Protein AF-A0A925VKQ2-F1 (afdb_monomer)

Structure (mmCIF, N/CA/C/O backbone):
data_AF-A0A925VKQ2-F1
#
_entry.id   AF-A0A925VKQ2-F1
#
loop_
_atom_site.group_PDB
_atom_site.id
_atom_site.type_symbol
_atom_site.label_atom_id
_atom_site.label_alt_id
_atom_site.label_comp_id
_atom_site.label_asym_id
_atom_site.label_entity_id
_atom_site.label_seq_id
_atom_site.pdbx_PDB_ins_code
_atom_site.Cartn_x
_atom_site.Cartn_y
_atom_site.Cartn_z
_atom_site.occupancy
_atom_site.B_iso_or_equiv
_atom_site.auth_seq_id
_atom_site.auth_comp_id
_atom_site.auth_asym_id
_atom_site.auth_atom_id
_atom_site.pdbx_PDB_model_num
ATOM 1 N N . MET A 1 1 ? 18.510 -8.108 -2.020 1.00 63.81 1 MET A N 1
ATOM 2 C CA . MET A 1 1 ? 17.076 -8.189 -2.384 1.00 63.81 1 MET A CA 1
ATOM 3 C C . MET A 1 1 ? 16.923 -7.628 -3.788 1.00 63.81 1 MET A C 1
ATOM 5 O O . MET A 1 1 ? 17.502 -6.581 -4.050 1.00 63.81 1 MET A O 1
ATOM 9 N N . ALA A 1 2 ? 16.224 -8.313 -4.694 1.00 74.44 2 ALA A N 1
ATOM 10 C CA . ALA A 1 2 ? 15.979 -7.774 -6.032 1.00 74.44 2 ALA A CA 1
ATOM 11 C C . ALA A 1 2 ? 15.114 -6.504 -5.942 1.00 74.44 2 ALA A C 1
ATOM 13 O O . ALA A 1 2 ? 14.185 -6.443 -5.134 1.00 74.44 2 ALA A O 1
ATOM 14 N N . GLN A 1 3 ? 15.420 -5.487 -6.750 1.00 87.69 3 GLN A N 1
ATOM 15 C CA . GLN A 1 3 ? 14.632 -4.256 -6.786 1.00 87.69 3 GLN A CA 1
ATOM 16 C C . GLN A 1 3 ? 13.215 -4.567 -7.297 1.00 87.69 3 GLN A C 1
ATOM 18 O O . GLN A 1 3 ? 13.039 -5.140 -8.375 1.00 87.69 3 GLN A O 1
ATOM 23 N N . LYS A 1 4 ? 12.187 -4.180 -6.531 1.00 90.12 4 LYS A N 1
ATOM 24 C CA . LYS A 1 4 ? 10.787 -4.334 -6.951 1.00 90.12 4 LYS A CA 1
ATOM 25 C C . LYS A 1 4 ? 10.563 -3.592 -8.276 1.00 90.12 4 LYS A C 1
ATOM 27 O O . LYS A 1 4 ? 11.000 -2.453 -8.430 1.00 90.12 4 LYS A O 1
ATOM 32 N N . ASN A 1 5 ? 9.855 -4.228 -9.211 1.00 93.38 5 ASN A N 1
ATOM 33 C CA . ASN A 1 5 ? 9.539 -3.687 -10.541 1.00 93.38 5 ASN A CA 1
ATOM 34 C C . ASN A 1 5 ? 10.776 -3.407 -11.429 1.00 93.38 5 ASN A C 1
ATOM 36 O O . ASN A 1 5 ? 10.767 -2.464 -12.223 1.00 93.38 5 ASN A O 1
ATOM 40 N N . ALA A 1 6 ? 11.843 -4.205 -11.297 1.00 94.25 6 ALA A N 1
ATOM 41 C CA . ALA A 1 6 ? 13.041 -4.097 -12.141 1.00 94.25 6 ALA A CA 1
ATOM 42 C C . ALA A 1 6 ? 12.852 -4.628 -13.576 1.00 94.25 6 ALA A C 1
ATOM 44 O O . ALA A 1 6 ? 13.608 -4.252 -14.468 1.00 94.25 6 ALA A O 1
ATOM 45 N N . HIS A 1 7 ? 11.839 -5.465 -13.815 1.00 95.62 7 HIS A N 1
ATOM 46 C CA . HIS A 1 7 ? 11.599 -6.127 -15.100 1.00 95.62 7 HIS A CA 1
ATOM 47 C C . HIS A 1 7 ? 10.235 -5.763 -15.687 1.00 95.62 7 HIS A C 1
ATOM 49 O O . HIS A 1 7 ? 9.283 -5.474 -14.958 1.00 95.62 7 HIS A O 1
ATOM 55 N N . CYS A 1 8 ? 10.140 -5.802 -17.014 1.00 95.88 8 CYS A N 1
ATOM 56 C CA . CYS A 1 8 ? 8.891 -5.631 -17.739 1.00 95.88 8 CYS A CA 1
ATOM 57 C C . CYS A 1 8 ? 7.932 -6.789 -17.436 1.00 95.88 8 CYS A C 1
ATOM 59 O O . CYS A 1 8 ? 8.259 -7.947 -17.687 1.00 95.88 8 CYS A O 1
ATOM 61 N N . SER A 1 9 ? 6.721 -6.481 -16.968 1.00 94.75 9 SER A N 1
ATOM 62 C CA . SER A 1 9 ? 5.682 -7.484 -16.690 1.00 94.75 9 SER A CA 1
ATOM 63 C C . SER A 1 9 ? 5.146 -8.184 -17.944 1.00 94.75 9 SER A C 1
ATOM 65 O O . SER A 1 9 ? 4.482 -9.205 -17.819 1.00 94.75 9 SER A O 1
ATOM 67 N N . TYR A 1 10 ? 5.416 -7.641 -19.136 1.00 97.25 10 TYR A N 1
ATOM 68 C CA . TYR A 1 10 ? 4.975 -8.217 -20.408 1.00 97.25 10 TYR A CA 1
ATOM 69 C C . TYR A 1 10 ? 5.978 -9.220 -20.994 1.00 97.25 10 TYR A C 1
ATOM 71 O O . TYR A 1 10 ? 5.558 -10.207 -21.582 1.00 97.25 10 TYR A O 1
ATOM 79 N N . CYS A 1 11 ? 7.292 -8.975 -20.875 1.00 97.75 11 CYS A N 1
ATOM 80 C CA . CYS A 1 11 ? 8.316 -9.804 -21.538 1.00 97.75 11 CYS A CA 1
ATOM 81 C C . CYS A 1 11 ? 9.523 -10.196 -20.667 1.00 97.75 11 CYS A C 1
ATOM 83 O O . CYS A 1 11 ? 10.428 -10.863 -21.156 1.00 97.75 11 CYS A O 1
ATOM 85 N N . GLY A 1 12 ? 9.597 -9.762 -19.407 1.00 96.62 12 GLY A N 1
ATOM 86 C CA . GLY A 1 12 ? 10.695 -10.093 -18.490 1.00 96.62 12 GLY A CA 1
ATOM 87 C C . GLY A 1 12 ? 12.007 -9.325 -18.710 1.00 96.62 12 GLY A C 1
ATOM 88 O O . GLY A 1 12 ? 12.888 -9.377 -17.850 1.00 96.62 12 GLY A O 1
ATOM 89 N N . ALA A 1 13 ? 12.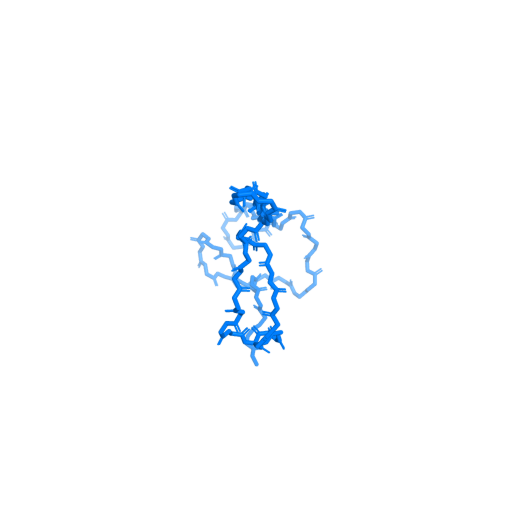146 -8.5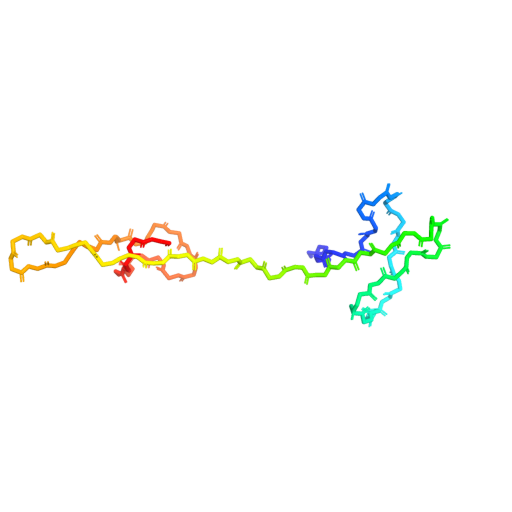62 -19.801 1.00 97.25 13 ALA A N 1
ATOM 90 C CA . ALA A 1 13 ? 13.342 -7.755 -20.047 1.00 97.25 13 ALA A CA 1
ATOM 91 C C . ALA A 1 13 ? 13.577 -6.738 -18.907 1.00 97.25 13 ALA A C 1
ATOM 93 O O . ALA A 1 13 ? 12.610 -6.137 -18.420 1.00 97.25 13 ALA A O 1
ATOM 94 N N . PRO A 1 14 ? 14.832 -6.529 -18.467 1.00 95.88 14 PRO A N 1
ATOM 95 C CA . PRO A 1 14 ? 15.139 -5.541 -17.439 1.00 95.88 14 PRO A CA 1
ATOM 96 C C . PRO A 1 14 ? 14.856 -4.121 -17.946 1.00 95.88 14 PRO A C 1
ATOM 98 O O . PRO A 1 14 ? 15.112 -3.793 -19.105 1.00 95.88 14 PRO A O 1
ATOM 101 N N . PHE A 1 15 ? 14.340 -3.260 -17.071 1.00 95.19 15 PHE A N 1
ATOM 102 C CA . PHE A 1 15 ? 14.290 -1.823 -17.332 1.00 95.19 15 PHE A CA 1
ATOM 103 C C . PHE A 1 15 ? 15.660 -1.184 -17.081 1.00 95.19 15 PHE A C 1
ATOM 105 O O . PHE A 1 15 ? 16.443 -1.668 -16.264 1.00 95.19 15 PHE A O 1
ATOM 112 N N . ALA A 1 16 ? 15.927 -0.051 -17.737 1.00 91.38 16 ALA A N 1
ATOM 113 C CA . ALA A 1 16 ? 17.069 0.785 -17.384 1.00 91.38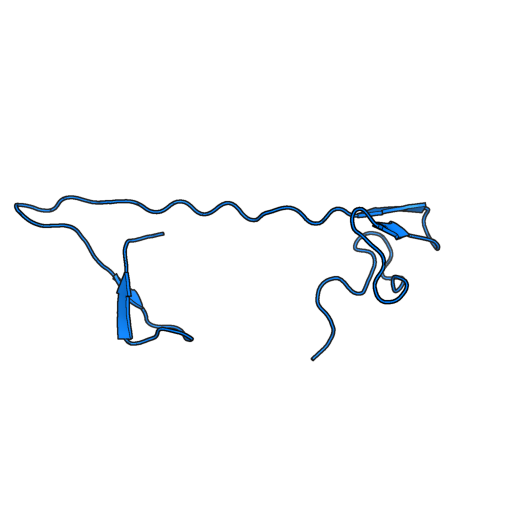 16 ALA A CA 1
ATOM 114 C C . ALA A 1 16 ? 16.971 1.235 -15.915 1.00 91.38 16 ALA A C 1
ATOM 116 O O . ALA A 1 16 ? 15.880 1.534 -15.409 1.00 91.38 16 ALA A O 1
ATOM 117 N N . ALA A 1 17 ? 18.117 1.289 -15.233 1.00 86.88 17 ALA A N 1
ATOM 118 C CA . ALA A 1 17 ? 18.185 1.750 -13.853 1.00 86.88 17 ALA A CA 1
ATOM 119 C C . ALA A 1 17 ? 17.575 3.158 -13.727 1.00 86.88 17 ALA A C 1
ATOM 121 O O . ALA A 1 17 ? 17.792 4.017 -14.577 1.00 86.88 17 ALA A O 1
ATOM 122 N N . ALA A 1 18 ? 16.789 3.376 -12.669 1.00 84.81 18 ALA A N 1
ATOM 123 C CA . ALA A 1 18 ? 16.139 4.655 -12.366 1.00 84.81 18 ALA A CA 1
ATOM 124 C C . ALA A 1 18 ? 15.212 5.238 -13.461 1.00 84.81 18 ALA A C 1
ATOM 126 O O . ALA A 1 18 ? 14.881 6.419 -13.401 1.00 84.81 18 ALA A O 1
ATOM 127 N N . ALA A 1 19 ? 14.721 4.434 -14.416 1.00 89.12 19 ALA A N 1
ATOM 128 C CA . ALA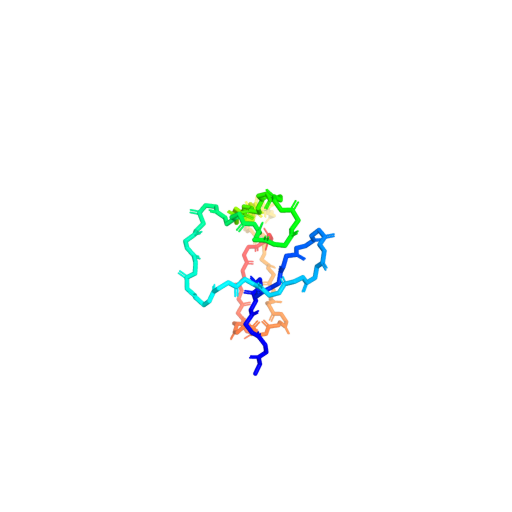 A 1 19 ? 13.735 4.911 -15.388 1.00 89.12 19 ALA A CA 1
ATOM 129 C C . ALA A 1 19 ? 12.484 5.496 -14.681 1.00 89.12 19 ALA A C 1
ATOM 131 O O . ALA A 1 19 ? 11.927 4.828 -13.790 1.00 89.12 19 ALA A O 1
ATOM 132 N N . PRO A 1 20 ? 12.024 6.709 -15.047 1.00 92.19 20 PRO A N 1
ATOM 133 C CA . PRO A 1 20 ? 10.839 7.314 -14.446 1.00 92.19 20 PRO A CA 1
ATOM 134 C C . PRO A 1 20 ? 9.576 6.547 -14.846 1.00 92.19 20 PRO A C 1
ATOM 136 O O . PRO A 1 20 ? 9.546 5.864 -15.869 1.00 92.19 20 PRO A O 1
ATOM 139 N N . TRP A 1 21 ? 8.530 6.640 -14.027 1.00 94.25 21 TRP A N 1
ATOM 140 C CA . TRP A 1 21 ? 7.215 6.103 -14.374 1.00 94.25 21 TRP A CA 1
ATOM 141 C C . TRP A 1 21 ? 6.390 7.152 -15.141 1.00 94.25 21 TRP A C 1
ATOM 143 O O . TRP A 1 21 ? 6.478 8.331 -14.801 1.00 94.25 21 TRP A O 1
ATOM 153 N N . PRO A 1 22 ? 5.555 6.742 -16.115 1.00 95.88 22 PRO A N 1
ATOM 154 C CA . PRO A 1 22 ? 5.443 5.386 -16.655 1.00 95.88 22 PRO A CA 1
ATOM 155 C C . PRO A 1 22 ? 6.668 4.977 -17.486 1.00 95.88 22 PRO A C 1
ATOM 157 O O . PRO A 1 22 ? 7.312 5.805 -18.122 1.00 95.88 22 PRO A O 1
ATOM 160 N N . ARG A 1 23 ? 6.986 3.678 -17.489 1.00 94.56 23 ARG A N 1
ATOM 161 C CA . ARG A 1 23 ? 8.172 3.126 -18.158 1.00 94.56 23 ARG A CA 1
ATOM 162 C C . ARG A 1 23 ? 7.785 2.453 -19.459 1.00 94.56 23 ARG A C 1
ATOM 164 O O . ARG A 1 23 ? 6.961 1.543 -19.444 1.00 94.56 23 ARG A O 1
ATOM 171 N N . ARG A 1 24 ? 8.436 2.816 -20.562 1.00 95.56 24 ARG A N 1
ATOM 172 C CA . ARG A 1 24 ? 8.332 2.077 -21.827 1.00 95.56 24 ARG A CA 1
ATOM 173 C C . ARG A 1 24 ? 9.454 1.043 -21.930 1.00 95.56 24 ARG A C 1
ATOM 175 O O . ARG A 1 24 ? 10.615 1.365 -21.697 1.00 95.56 24 ARG A O 1
ATOM 182 N N . CYS A 1 25 ? 9.120 -0.201 -22.260 1.00 96.50 25 CYS A N 1
ATOM 183 C CA . CYS A 1 25 ? 10.100 -1.270 -22.437 1.00 96.50 25 CYS A CA 1
ATOM 184 C C . CYS A 1 25 ? 10.814 -1.137 -23.790 1.00 96.50 25 CYS A C 1
ATOM 186 O O . CYS A 1 25 ? 10.159 -1.119 -24.829 1.00 96.50 25 CYS A O 1
ATOM 188 N N . ALA A 1 26 ? 12.149 -1.115 -23.787 1.00 96.06 26 ALA A N 1
ATOM 189 C CA . ALA A 1 26 ? 12.945 -1.060 -25.016 1.00 96.06 26 ALA A CA 1
ATOM 19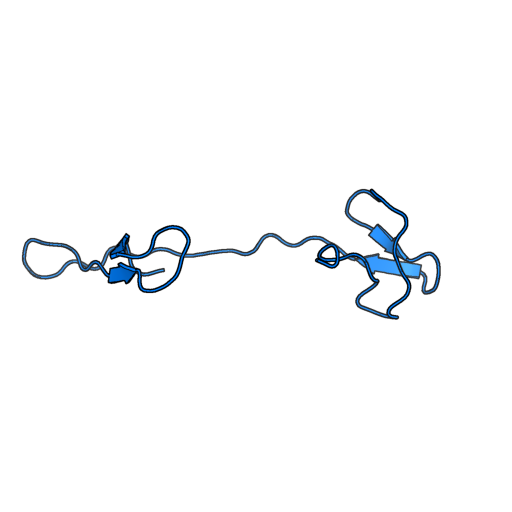0 C C . ALA A 1 26 ? 12.889 -2.360 -25.844 1.00 96.06 26 ALA A C 1
ATOM 192 O O . ALA A 1 26 ? 13.110 -2.315 -27.047 1.00 96.06 26 ALA A O 1
ATOM 193 N N . ALA A 1 27 ? 12.577 -3.503 -25.220 1.00 97.94 27 ALA A N 1
ATOM 194 C CA . ALA A 1 27 ? 12.544 -4.800 -25.899 1.00 97.94 27 ALA A CA 1
ATOM 195 C C . ALA A 1 27 ? 11.208 -5.083 -26.605 1.00 97.94 27 ALA A C 1
ATOM 197 O O . ALA A 1 27 ? 11.202 -5.567 -27.729 1.00 97.94 27 ALA A O 1
ATOM 198 N N . CYS A 1 28 ? 10.073 -4.802 -25.954 1.00 97.88 28 CYS A N 1
ATOM 199 C CA . CYS A 1 28 ? 8.746 -5.133 -26.495 1.00 97.88 28 CYS A CA 1
ATOM 200 C C . CYS A 1 28 ? 7.846 -3.916 -26.750 1.00 97.88 28 CYS A C 1
ATOM 202 O O . CYS A 1 28 ? 6.717 -4.073 -27.200 1.00 97.88 28 CYS A O 1
ATOM 204 N N . GLY A 1 29 ? 8.298 -2.702 -26.426 1.00 97.00 29 GLY A N 1
ATOM 205 C CA . GLY A 1 29 ? 7.567 -1.462 -26.694 1.00 97.00 29 GLY A CA 1
ATOM 206 C C . GLY A 1 29 ? 6.391 -1.152 -25.759 1.00 97.00 29 GLY A C 1
ATOM 207 O O . GLY A 1 29 ? 5.916 -0.015 -25.797 1.00 97.00 29 GLY A O 1
ATOM 208 N N . ASN A 1 30 ? 5.953 -2.098 -24.916 1.00 98.12 30 ASN A N 1
ATOM 209 C CA . ASN A 1 30 ? 4.854 -1.909 -23.959 1.00 98.12 30 ASN A CA 1
ATOM 210 C C . ASN A 1 30 ? 5.191 -0.896 -22.857 1.00 98.12 30 ASN A C 1
ATOM 212 O O . ASN A 1 30 ? 6.342 -0.785 -22.422 1.00 98.12 30 ASN A O 1
ATOM 216 N N . THR A 1 31 ? 4.160 -0.217 -22.354 1.00 96.94 31 THR A N 1
ATOM 217 C CA . THR A 1 31 ? 4.261 0.732 -21.239 1.00 96.94 31 THR A CA 1
ATOM 218 C C . THR A 1 31 ? 3.759 0.099 -19.943 1.00 96.94 31 THR A C 1
ATOM 220 O O . THR A 1 31 ? 2.661 -0.455 -19.883 1.00 96.94 31 THR A O 1
ATOM 223 N N . SER A 1 32 ? 4.558 0.200 -18.886 1.00 96.12 32 SER A N 1
ATOM 224 C CA . SER A 1 32 ? 4.203 -0.199 -17.527 1.00 96.12 32 SER A CA 1
ATOM 225 C C . SER A 1 32 ? 3.981 1.044 -16.662 1.00 96.12 32 SER A C 1
ATOM 227 O O . SER A 1 32 ? 4.750 2.005 -16.724 1.00 96.12 32 SER A O 1
ATOM 229 N N . TYR A 1 33 ? 2.956 1.001 -15.815 1.00 95.50 33 TYR A N 1
ATOM 230 C CA . TYR A 1 33 ? 2.594 2.063 -14.875 1.00 95.50 33 TYR A CA 1
ATOM 231 C C . TYR A 1 33 ? 2.798 1.575 -13.442 1.00 95.50 33 TYR A C 1
ATOM 233 O O . TYR A 1 33 ? 2.665 0.381 -13.164 1.00 95.50 33 TYR A O 1
ATOM 241 N N . LEU A 1 34 ? 3.104 2.495 -12.527 1.00 93.81 34 LEU A N 1
ATOM 242 C CA . LEU A 1 34 ? 3.061 2.208 -11.100 1.00 93.81 34 LEU A CA 1
ATOM 243 C C . LEU A 1 34 ? 1.709 2.664 -10.562 1.00 93.81 34 LEU A C 1
ATOM 245 O O . LEU A 1 34 ? 1.469 3.860 -10.414 1.00 93.81 34 LEU A O 1
ATOM 249 N N . ASN A 1 35 ? 0.836 1.702 -10.289 1.00 91.94 35 ASN A N 1
ATOM 250 C CA . ASN A 1 35 ? -0.496 1.996 -9.783 1.00 91.94 35 ASN A CA 1
ATOM 251 C C . ASN A 1 35 ? -0.463 2.141 -8.254 1.00 91.94 35 ASN A C 1
ATOM 253 O O . ASN A 1 35 ? 0.153 1.301 -7.585 1.00 91.94 35 ASN A O 1
ATOM 257 N N . PRO A 1 36 ? -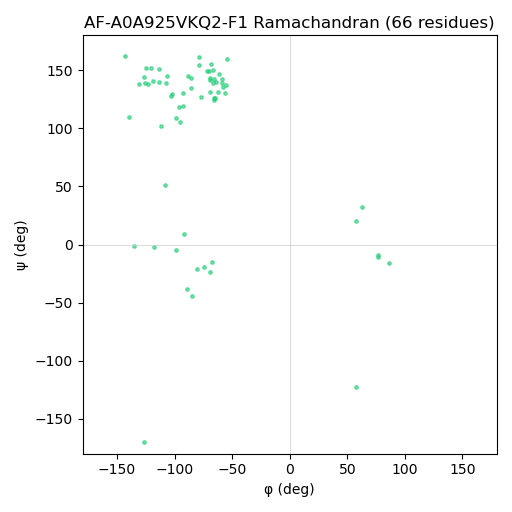1.120 3.166 -7.683 1.00 93.81 36 PRO A N 1
ATOM 258 C CA . PRO A 1 36 ? -1.358 3.210 -6.247 1.00 93.81 36 PRO A CA 1
ATOM 259 C C . PRO A 1 36 ? -2.210 2.005 -5.822 1.00 93.81 36 PRO A C 1
ATOM 261 O O . PRO A 1 36 ? -3.068 1.545 -6.575 1.00 93.81 36 PRO A O 1
ATOM 264 N N . LEU A 1 37 ? -1.972 1.495 -4.612 1.00 94.62 37 LEU A N 1
ATOM 265 C CA . LEU A 1 37 ? -2.798 0.448 -4.012 1.00 94.62 37 LEU A CA 1
ATOM 266 C C . LEU A 1 37 ? -3.795 1.104 -3.049 1.00 94.62 37 LEU A C 1
ATOM 268 O O . LEU A 1 37 ? -3.361 1.609 -2.011 1.00 94.62 37 LEU A O 1
ATOM 272 N N . PRO A 1 38 ? -5.098 1.143 -3.375 1.00 95.62 38 PRO A N 1
ATOM 273 C CA . PRO A 1 38 ? -6.097 1.679 -2.464 1.00 95.62 38 PRO A CA 1
ATOM 274 C C . PRO A 1 38 ? -6.267 0.753 -1.255 1.00 95.62 38 PRO A C 1
ATOM 276 O O . PRO A 1 38 ? -6.259 -0.470 -1.390 1.00 95.62 38 PRO A O 1
ATOM 279 N N . VAL A 1 39 ? -6.448 1.350 -0.079 1.00 96.69 39 VAL A N 1
ATOM 280 C CA . VAL A 1 39 ? -6.749 0.654 1.179 1.00 96.69 3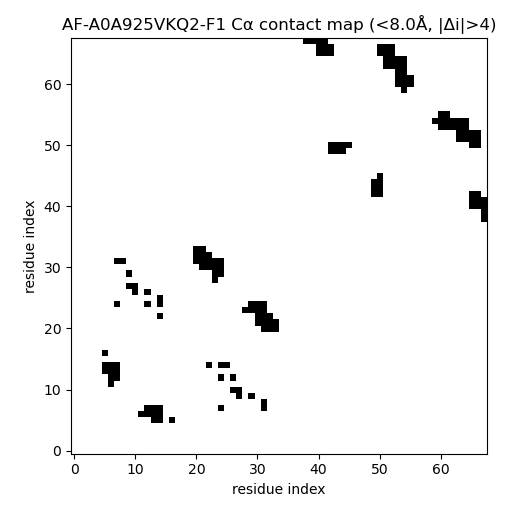9 VAL A CA 1
ATOM 281 C C . VAL A 1 39 ? -7.933 1.361 1.828 1.00 96.69 39 VAL A C 1
ATOM 283 O O . VAL A 1 39 ? -7.998 2.591 1.812 1.00 96.69 39 VAL A O 1
ATOM 286 N N . ALA A 1 40 ? -8.867 0.591 2.381 1.00 97.06 40 ALA A N 1
ATOM 287 C C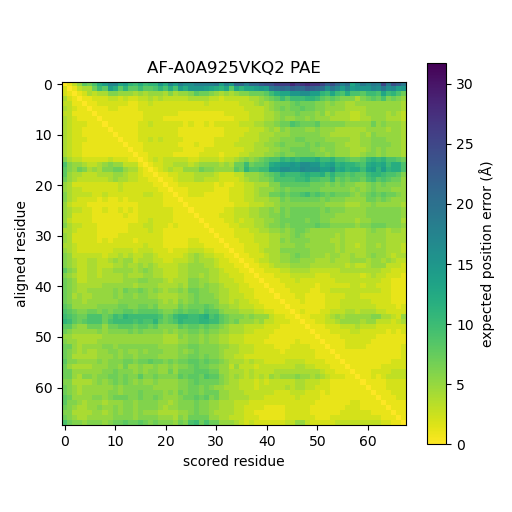A . ALA A 1 40 ? -10.009 1.104 3.125 1.00 97.06 40 ALA A CA 1
ATOM 288 C C . ALA A 1 40 ? -9.892 0.686 4.591 1.00 97.06 40 ALA A C 1
ATOM 290 O O . ALA A 1 40 ? -9.521 -0.445 4.883 1.00 97.06 40 ALA A O 1
ATOM 291 N N . VAL A 1 41 ? -10.237 1.597 5.496 1.00 97.69 41 VAL A N 1
ATOM 292 C CA . VAL A 1 41 ? -10.226 1.369 6.944 1.00 97.69 41 VAL A CA 1
ATOM 293 C C . VAL A 1 41 ? -11.621 1.652 7.479 1.00 97.69 41 VAL A C 1
ATOM 295 O O . VAL A 1 41 ? -12.251 2.626 7.064 1.00 97.69 41 VAL A O 1
ATOM 298 N N . VAL A 1 42 ? -12.111 0.811 8.391 1.00 97.75 42 VAL A N 1
ATOM 299 C CA . VAL A 1 42 ? -13.476 0.907 8.918 1.00 97.75 42 VAL A CA 1
ATOM 300 C C . VAL A 1 42 ? -13.497 1.139 10.427 1.00 97.75 42 VAL A C 1
ATOM 302 O O . VAL A 1 42 ? -12.726 0.555 11.185 1.00 97.75 42 VAL A O 1
ATOM 305 N N . LEU A 1 43 ? -14.429 1.983 10.870 1.00 97.81 43 LEU A N 1
ATOM 306 C CA . LEU A 1 43 ? -14.831 2.094 12.269 1.00 97.81 43 LEU A CA 1
ATOM 307 C C . LEU A 1 43 ? -16.074 1.227 12.473 1.00 97.81 43 LEU A C 1
ATOM 309 O O . LEU A 1 43 ? -17.102 1.482 11.851 1.00 97.81 43 LEU A O 1
ATOM 313 N N . VAL A 1 44 ? -15.983 0.212 13.333 1.00 98.06 44 VAL A N 1
ATOM 314 C CA . VAL A 1 44 ? -17.113 -0.672 13.662 1.00 98.06 44 VAL A CA 1
ATOM 315 C C . VAL A 1 44 ? -17.527 -0.424 15.114 1.00 98.06 44 VAL A C 1
ATOM 317 O O . VAL A 1 44 ? -16.828 -0.886 16.020 1.00 98.06 44 VAL A O 1
ATOM 320 N N . PRO A 1 45 ? -18.617 0.318 15.371 1.00 97.88 45 PRO A N 1
ATOM 321 C CA . PRO A 1 45 ? -19.110 0.544 16.725 1.00 97.88 45 PRO A CA 1
ATOM 322 C C . PRO A 1 45 ? -19.620 -0.756 17.361 1.00 97.88 45 PRO A C 1
ATOM 324 O O . PRO A 1 45 ? -20.304 -1.541 16.707 1.00 97.88 45 PRO A O 1
ATOM 327 N N . VAL A 1 46 ? -19.321 -0.975 18.643 1.00 97.50 46 VAL A N 1
ATOM 328 C CA . VAL A 1 46 ? -19.827 -2.111 19.433 1.00 97.50 46 VAL A CA 1
ATOM 329 C C . VAL A 1 46 ? -20.180 -1.614 20.833 1.00 97.50 46 VAL A C 1
ATOM 331 O O . VAL A 1 46 ? -19.298 -1.259 21.616 1.00 97.50 46 VAL A O 1
ATOM 334 N N . GLY A 1 47 ? -21.476 -1.568 21.156 1.00 96.25 47 GLY A N 1
ATOM 335 C CA . GLY A 1 47 ? -21.951 -0.945 22.395 1.00 96.25 47 GLY A CA 1
ATOM 336 C C . GLY A 1 47 ? -21.509 0.521 22.473 1.00 96.25 47 GLY A C 1
ATOM 337 O O . GLY A 1 47 ? -21.791 1.298 21.567 1.00 96.25 47 GLY A O 1
ATOM 338 N N . GLY A 1 48 ? -20.788 0.888 23.537 1.00 97.69 48 GLY A N 1
ATOM 339 C CA . GLY A 1 48 ? -20.190 2.221 23.708 1.00 97.69 48 GLY A CA 1
ATOM 340 C C . GLY A 1 48 ? -18.751 2.367 23.186 1.00 97.69 48 GLY A C 1
ATOM 341 O O . GLY A 1 48 ? -18.109 3.367 23.490 1.00 97.69 48 GLY A O 1
ATOM 342 N N . GLY A 1 49 ? -18.214 1.372 22.470 1.00 97.50 49 GLY A N 1
ATOM 343 C CA . GLY A 1 49 ? -16.828 1.350 21.985 1.00 97.50 49 GLY A CA 1
ATOM 344 C C . GLY A 1 49 ? -16.696 1.113 20.478 1.00 97.50 49 GLY A C 1
ATOM 345 O O . GLY A 1 49 ? -17.681 1.122 19.741 1.00 97.50 49 GLY A O 1
ATOM 346 N N . VAL A 1 50 ? -15.461 0.874 20.018 1.00 98.12 50 VAL A N 1
ATOM 347 C CA . VAL A 1 50 ? -15.138 0.520 18.624 1.00 98.12 50 VAL A CA 1
ATOM 348 C C . VAL A 1 50 ? -14.314 -0.769 18.573 1.00 98.12 50 VAL A C 1
ATOM 350 O O . VAL A 1 50 ? -13.478 -1.011 19.445 1.00 98.12 50 VAL A O 1
ATOM 353 N N . LEU A 1 51 ? -14.537 -1.596 17.551 1.00 98.12 51 LEU A N 1
ATOM 354 C CA . LEU A 1 51 ? -13.746 -2.798 17.303 1.00 98.12 51 LEU A CA 1
ATOM 355 C C . LEU A 1 51 ? -12.322 -2.432 16.869 1.00 98.12 51 LEU A C 1
ATOM 357 O O . LEU A 1 51 ? -12.130 -1.661 15.929 1.00 98.12 51 LEU A O 1
ATOM 361 N N . LEU A 1 52 ? -11.335 -3.060 17.507 1.00 98.25 52 LEU A N 1
ATOM 362 C CA . LEU A 1 52 ? -9.918 -2.965 17.161 1.00 98.25 52 LEU A CA 1
ATOM 363 C C . LEU A 1 52 ? -9.338 -4.360 16.919 1.00 98.25 52 LEU A C 1
ATOM 365 O O . LEU A 1 52 ? -9.777 -5.338 17.524 1.00 98.25 52 LEU A O 1
ATOM 369 N N . VAL A 1 53 ? -8.306 -4.441 16.081 1.00 97.38 53 VAL A N 1
ATOM 370 C CA . VAL A 1 53 ? -7.498 -5.652 15.880 1.00 97.38 53 VAL A CA 1
ATOM 371 C C . VAL A 1 53 ? -6.133 -5.501 16.539 1.00 97.38 53 VAL A C 1
ATOM 373 O O . VAL A 1 53 ? -5.552 -4.415 16.534 1.00 97.38 53 VAL A O 1
ATOM 376 N N . ARG A 1 54 ? -5.583 -6.596 17.079 1.00 98.38 54 ARG A N 1
ATOM 377 C CA . ARG A 1 54 ? -4.181 -6.642 17.511 1.00 98.38 54 ARG A CA 1
ATOM 378 C C . ARG A 1 54 ? -3.321 -7.170 16.372 1.00 98.38 54 ARG A C 1
ATOM 380 O O . ARG A 1 54 ? -3.513 -8.290 15.908 1.00 98.38 54 ARG A O 1
ATOM 387 N N . ARG A 1 55 ? -2.371 -6.362 15.915 1.00 98.31 55 ARG A N 1
ATOM 388 C CA . ARG A 1 55 ? -1.528 -6.692 14.764 1.00 98.31 55 ARG A CA 1
ATOM 389 C C . ARG A 1 55 ? -0.625 -7.886 15.073 1.00 98.31 55 ARG A C 1
ATOM 391 O O . ARG A 1 55 ? 0.135 -7.846 16.032 1.00 98.31 55 ARG A O 1
ATOM 398 N N . ALA A 1 56 ? -0.657 -8.921 14.236 1.00 97.88 56 ALA A N 1
ATOM 399 C CA . ALA A 1 56 ? 0.165 -10.124 14.415 1.00 97.88 56 ALA A CA 1
ATOM 400 C C . ALA A 1 56 ? 1.447 -10.140 13.558 1.00 97.88 56 ALA A C 1
ATOM 402 O O . ALA A 1 56 ? 2.249 -11.055 13.696 1.00 97.88 56 ALA A O 1
ATOM 403 N N . ILE A 1 57 ? 1.643 -9.145 12.681 1.00 96.81 57 ILE A N 1
ATOM 404 C CA . ILE A 1 57 ? 2.726 -9.114 11.682 1.00 96.81 57 ILE A CA 1
ATOM 405 C C . ILE A 1 57 ? 3.538 -7.804 11.812 1.00 96.81 57 ILE A C 1
ATOM 407 O O . ILE A 1 57 ? 2.931 -6.730 11.989 1.00 96.81 57 ILE A O 1
ATOM 411 N N . PRO A 1 58 ? 4.887 -7.852 11.701 1.00 97.06 58 PRO A N 1
ATOM 412 C CA . PRO A 1 58 ? 5.744 -6.664 11.646 1.00 97.06 58 PRO A CA 1
ATOM 413 C C . PRO A 1 58 ? 5.333 -5.682 10.530 1.00 97.06 58 PRO A C 1
ATOM 415 O O . PRO A 1 58 ? 4.640 -6.065 9.588 1.00 97.06 58 PRO A O 1
ATOM 418 N N . PRO A 1 59 ? 5.729 -4.398 10.595 1.00 94.69 59 PRO A N 1
ATOM 419 C CA . PRO A 1 59 ? 6.662 -3.792 11.554 1.00 94.69 59 PRO A CA 1
ATOM 420 C C . PRO A 1 59 ? 6.049 -3.454 12.922 1.00 94.69 59 PRO A C 1
ATOM 422 O O . PRO A 1 59 ? 6.772 -3.330 13.899 1.00 94.69 59 PRO A O 1
ATOM 425 N N . GLN A 1 60 ? 4.725 -3.323 13.009 1.00 96.88 60 GLN A N 1
ATOM 426 C CA . GLN A 1 60 ? 4.010 -2.858 14.206 1.00 96.88 60 GLN A CA 1
ATOM 427 C C . GLN A 1 60 ? 3.250 -4.015 14.870 1.00 96.88 60 GLN A C 1
ATOM 429 O O . GLN A 1 60 ? 2.037 -3.951 15.043 1.00 96.88 60 GLN A O 1
ATOM 434 N N . GLN A 1 61 ? 3.921 -5.135 15.127 1.00 98.25 61 GLN A N 1
ATOM 435 C CA . GLN A 1 61 ? 3.287 -6.290 15.766 1.00 98.25 61 GLN A CA 1
ATOM 436 C C . GLN A 1 61 ? 2.947 -5.972 17.232 1.00 98.25 61 GLN A C 1
ATOM 438 O O . GLN A 1 61 ? 3.689 -5.279 17.918 1.00 98.25 61 GLN A O 1
ATOM 443 N N . GLY A 1 62 ? 1.815 -6.477 17.715 1.00 98.25 62 GLY A N 1
ATOM 444 C CA . GLY A 1 62 ? 1.331 -6.301 19.080 1.00 98.25 62 GLY A CA 1
ATOM 445 C C . GLY A 1 62 ? 0.518 -5.027 19.315 1.00 98.25 62 GLY A C 1
ATOM 446 O O . GLY A 1 62 ? -0.205 -4.977 20.308 1.00 98.25 62 GLY A O 1
ATOM 447 N N . THR A 1 63 ? 0.562 -4.031 18.425 1.00 98.38 63 THR A N 1
ATOM 448 C CA . THR A 1 63 ? -0.220 -2.789 18.566 1.00 98.38 63 THR A CA 1
ATOM 449 C C . THR A 1 63 ? -1.683 -2.974 18.153 1.00 98.38 63 THR A C 1
ATOM 451 O O . THR A 1 63 ? -2.038 -3.949 17.480 1.00 98.38 63 THR A O 1
ATOM 454 N N . LEU A 1 64 ? -2.548 -2.054 18.591 1.00 98.12 64 LEU A N 1
ATOM 455 C CA . LEU A 1 64 ? -3.946 -1.994 18.160 1.00 98.12 64 LEU A CA 1
ATOM 456 C C . LEU A 1 64 ? -4.069 -1.195 16.8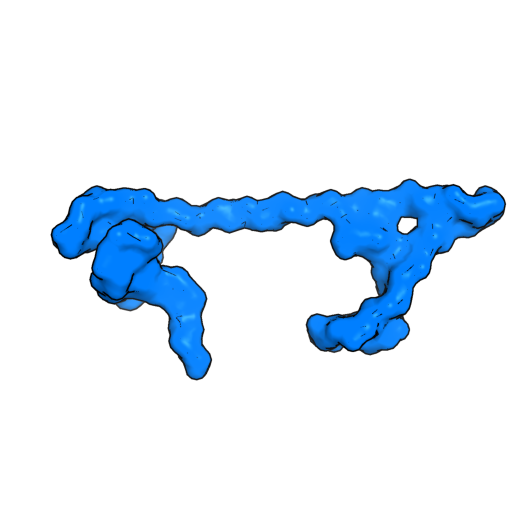58 1.00 98.12 64 LEU A C 1
ATOM 458 O O . LEU A 1 64 ? -3.368 -0.202 16.671 1.00 98.12 64 LEU A O 1
ATOM 462 N N . ALA A 1 65 ? -4.972 -1.618 15.980 1.00 97.62 65 ALA A N 1
ATOM 463 C CA . ALA A 1 65 ? -5.309 -0.926 14.741 1.00 97.62 65 ALA A CA 1
ATOM 464 C C . ALA A 1 65 ? -6.807 -1.049 14.437 1.00 97.62 65 ALA A C 1
ATOM 466 O O . ALA A 1 65 ? -7.495 -1.920 14.975 1.00 97.62 65 ALA A O 1
ATOM 467 N N . LEU A 1 66 ? -7.297 -0.179 13.557 1.00 97.75 66 LEU A N 1
ATOM 468 C CA . LEU A 1 66 ? -8.615 -0.334 12.951 1.00 97.75 66 LEU A CA 1
ATOM 469 C C . LEU A 1 66 ? -8.593 -1.496 11.939 1.00 97.75 66 LEU A C 1
ATOM 471 O O . LEU A 1 66 ? -7.543 -1.742 11.343 1.00 97.75 66 LEU A O 1
ATOM 475 N N . PRO A 1 67 ? -9.714 -2.207 11.729 1.00 96.94 67 PRO A N 1
ATOM 476 C CA . PRO A 1 67 ? -9.821 -3.180 10.648 1.00 96.94 67 PRO A CA 1
ATOM 477 C C . PRO A 1 67 ? -9.662 -2.511 9.272 1.00 96.94 67 PRO A C 1
ATOM 479 O O . PRO A 1 67 ? -10.319 -1.503 8.992 1.00 96.94 67 PRO A O 1
ATOM 482 N N . GLY A 1 68 ? -8.809 -3.090 8.427 1.00 93.75 68 GLY A N 1
ATOM 483 C CA . GLY A 1 68 ? -8.468 -2.581 7.094 1.00 93.75 68 GLY A CA 1
ATOM 484 C C . GLY A 1 68 ? -7.008 -2.797 6.731 1.00 93.75 68 GLY A C 1
ATOM 485 O O . GLY A 1 68 ? -6.183 -2.944 7.664 1.00 93.75 68 GLY A O 1
#

Foldseek 3Di:
DDDPPQADPVPRHGFDPPDDPQDADPPPRDTDGDDDDDDDFDWDDDDPRTDWDQACDDDRHRDIDTDD

Secondary structure (DSSP, 8-state):
-PPTT-B-TTT-PBPPTTPPSSEEPTTT--EE------------EETTEE--EE--SSSSTT-EE---

Mean predicted aligned error: 4.29 Å

Radius of gyration: 19.83 Å; Cα contacts (8 Å, |Δi|>4): 79; chains: 1; bounding box: 40×17×50 Å

Sequence (68 aa):
MAQKNAHCSYCGAPFAAAAPWPRRCAACGNTSYLNPLPVAVVLVPVGGGVLLVRRAIPPQQGTLALPG

Solvent-accessible surface area (backbone atoms only — not comparable to full-atom values): 4692 Å² total; per-residue (Å²): 130,84,67,85,85,47,45,40,93,87,77,61,51,72,57,68,84,87,66,60,81,66,36,68,40,90,89,79,64,52,75,48,73,83,77,83,81,89,84,65,75,51,88,46,76,51,93,97,47,66,56,69,41,70,34,86,53,78,93,60,49,72,40,78,41,61,50,100

pLDDT: mean 94.99, std 5.4, range [63.81, 98.38]

Nearest PDB structures (foldseek):
  7enc-assembly1_PL  TM=4.589E-01  e=5.493E+00  Sus scrofa
  8uhd-assembly1_L  TM=4.866E-01  e=9.931E+00  Sus scrofa